Protein AF-A0A2K3JY32-F1 (afdb_monomer_lite)

Organism: Trifolium pratense (NCBI:txid57577)

Radius of gyration: 16.9 Å; chains: 1; bounding box: 34×36×45 Å

Sequence (94 aa):
MDVLIKVNEILEFIMTMRKENLVGAQIWGLSGNQIWGLWGAPEEPVCVVGMNEPLNNLKIELIKDGVSVHVLTGFGGSGKSTLAKKLCWDSQIK

InterPro domains:
  IPR027417 P-loop containing nucleoside triphosphate hydrolase [G3DSA:3.40.50.300] (31-94)
  IPR027417 P-loop containing nucleoside triphosphate hydrolase [SSF52540] (38-92)

Structure (mmCIF, N/CA/C/O backbone):
data_AF-A0A2K3JY32-F1
#
_entry.id   AF-A0A2K3JY32-F1
#
loop_
_atom_site.group_PDB
_atom_site.id
_atom_site.type_symbol
_atom_site.label_atom_id
_atom_site.label_alt_id
_atom_site.label_comp_id
_atom_site.label_asym_id
_atom_site.label_entity_id
_atom_site.label_seq_id
_atom_site.pdbx_PDB_ins_code
_atom_site.Cartn_x
_atom_site.Cartn_y
_atom_site.Cartn_z
_atom_site.occupancy
_atom_site.B_iso_or_equiv
_atom_site.auth_seq_id
_atom_site.auth_comp_id
_atom_site.auth_asym_id
_atom_site.auth_atom_id
_atom_site.pdbx_PDB_model_num
ATOM 1 N N . MET A 1 1 ? -17.131 7.339 29.927 1.00 63.03 1 MET A N 1
ATOM 2 C CA . MET A 1 1 ? -17.880 7.683 28.698 1.00 63.03 1 MET A CA 1
ATOM 3 C C . MET A 1 1 ? -17.132 8.721 27.862 1.00 63.03 1 MET A C 1
ATOM 5 O O . MET A 1 1 ? -17.142 8.607 26.648 1.00 63.03 1 MET A O 1
ATOM 9 N N . ASP A 1 2 ? -16.394 9.641 28.485 1.00 78.69 2 ASP A N 1
ATOM 10 C CA . ASP A 1 2 ? -15.689 10.759 27.824 1.00 78.69 2 ASP A CA 1
ATOM 11 C C . ASP A 1 2 ? -14.660 10.370 26.754 1.00 78.69 2 ASP A C 1
ATOM 13 O O . ASP A 1 2 ? -14.517 11.064 25.752 1.00 78.69 2 ASP A O 1
ATOM 17 N N . VAL A 1 3 ? -13.949 9.250 26.929 1.00 85.19 3 VAL A N 1
ATOM 18 C CA . VAL A 1 3 ? -12.986 8.764 25.922 1.00 85.19 3 VAL A CA 1
ATOM 19 C C . VAL A 1 3 ? -13.703 8.328 24.648 1.00 85.19 3 VAL A C 1
ATOM 21 O O . VAL A 1 3 ? -13.256 8.652 23.555 1.00 85.19 3 VAL A O 1
ATOM 24 N N . LEU A 1 4 ? -14.832 7.631 24.786 1.00 77.56 4 LEU A N 1
ATOM 25 C CA . LEU A 1 4 ? -15.611 7.163 23.643 1.00 77.56 4 LEU A CA 1
ATOM 26 C C . LEU A 1 4 ? -16.215 8.344 22.878 1.00 77.56 4 LEU A C 1
ATOM 28 O O . LEU A 1 4 ? -16.180 8.351 21.656 1.00 77.56 4 LEU A O 1
ATOM 32 N N . ILE A 1 5 ? -16.690 9.359 23.603 1.00 86.06 5 ILE A N 1
ATOM 33 C CA . ILE A 1 5 ? -17.212 10.600 23.020 1.00 86.06 5 ILE A CA 1
ATOM 34 C C . ILE A 1 5 ? -16.113 11.307 22.220 1.00 86.06 5 ILE A C 1
ATOM 36 O O . ILE A 1 5 ? -16.315 11.591 21.045 1.00 86.06 5 ILE A O 1
ATOM 40 N N . LYS A 1 6 ? -14.915 11.470 22.795 1.00 86.75 6 LYS A N 1
ATOM 41 C CA . LYS A 1 6 ? -13.768 12.071 22.093 1.00 86.75 6 LYS A CA 1
ATOM 42 C C . LYS A 1 6 ? -13.328 11.276 20.865 1.00 86.75 6 LYS A C 1
ATOM 44 O O . LYS A 1 6 ? -13.010 11.864 19.839 1.00 86.75 6 LYS A O 1
ATOM 49 N N . VAL A 1 7 ? -13.299 9.945 20.949 1.00 85.81 7 VAL A N 1
ATOM 50 C CA . VAL A 1 7 ? -12.968 9.086 19.799 1.00 85.81 7 VAL A CA 1
ATOM 51 C C . VAL A 1 7 ? -14.006 9.251 18.688 1.00 85.81 7 VAL A C 1
ATOM 53 O O . VAL A 1 7 ? -13.636 9.316 17.519 1.00 85.81 7 VAL A O 1
ATOM 56 N N . ASN A 1 8 ? -15.284 9.380 19.044 1.00 83.50 8 ASN A N 1
ATOM 57 C CA . ASN A 1 8 ? -16.356 9.577 18.075 1.00 83.50 8 ASN A CA 1
ATOM 58 C C . ASN A 1 8 ? -16.310 10.977 17.440 1.00 83.50 8 ASN A C 1
ATOM 60 O O . ASN A 1 8 ? -16.482 11.102 16.235 1.00 83.50 8 ASN A O 1
ATOM 64 N N . GLU A 1 9 ? -15.992 12.017 18.213 1.00 86.88 9 GLU A N 1
ATOM 65 C CA . GLU A 1 9 ? -15.759 13.375 17.698 1.00 86.88 9 GLU A CA 1
ATOM 66 C C . GLU A 1 9 ? -14.587 13.418 16.706 1.00 86.88 9 GLU A C 1
ATOM 68 O O . GLU A 1 9 ? -14.685 14.036 15.645 1.00 86.88 9 GLU A O 1
ATOM 73 N N . ILE A 1 10 ? -13.490 12.713 17.013 1.00 82.44 10 ILE A N 1
ATOM 74 C CA . ILE A 1 10 ? -12.338 12.580 16.110 1.00 82.44 10 ILE A CA 1
ATOM 75 C C . ILE A 1 10 ? -12.743 11.858 14.818 1.00 82.44 10 ILE A C 1
ATOM 77 O O . ILE A 1 10 ? -12.337 12.270 13.730 1.00 82.44 10 ILE A O 1
ATOM 81 N N . LEU A 1 11 ? -13.550 10.800 14.920 1.00 73.56 11 LEU A N 1
ATOM 82 C CA . LEU A 1 11 ? -14.027 10.042 13.765 1.00 73.56 11 LEU A CA 1
ATOM 83 C C . LEU A 1 11 ? -14.892 10.911 12.836 1.00 73.56 11 LEU A C 1
ATOM 85 O O . LEU A 1 11 ? -14.653 10.942 11.629 1.00 73.56 11 LEU A O 1
ATOM 89 N N . GLU A 1 12 ? -15.848 11.652 13.395 1.00 79.88 12 GLU A N 1
ATOM 90 C CA . GLU A 1 12 ? -16.730 12.560 12.646 1.00 79.88 12 GLU A CA 1
ATOM 91 C C . GLU A 1 12 ? -15.945 13.681 11.950 1.00 79.88 12 GLU A C 1
ATOM 93 O O . GLU A 1 12 ? -16.188 14.006 10.780 1.00 79.88 12 GLU A O 1
ATOM 98 N N . PHE A 1 13 ? -14.935 14.230 12.630 1.00 79.00 13 PHE A N 1
ATOM 99 C CA . PHE A 1 13 ? -14.033 15.221 12.049 1.00 79.00 13 PHE A CA 1
ATOM 100 C C . PHE A 1 13 ? -13.281 14.656 10.833 1.00 79.00 13 PHE A C 1
ATOM 102 O O . PHE A 1 13 ? -13.253 15.273 9.767 1.00 79.00 13 PHE A O 1
ATOM 109 N N . ILE A 1 14 ? -12.737 13.441 10.953 1.00 65.56 14 ILE A N 1
ATOM 110 C CA . ILE A 1 14 ? -12.040 12.748 9.861 1.00 65.56 14 ILE A CA 1
ATOM 111 C C . ILE A 1 14 ? -12.971 12.507 8.662 1.00 65.56 14 ILE A C 1
ATOM 113 O O . ILE A 1 14 ? -12.573 12.722 7.513 1.00 65.56 14 ILE A O 1
ATOM 117 N N . MET A 1 15 ? -14.213 12.083 8.906 1.00 66.50 15 MET A N 1
ATOM 118 C CA . MET A 1 15 ? -15.180 11.814 7.839 1.00 66.50 15 MET A CA 1
ATOM 119 C C . MET A 1 15 ? -15.604 13.084 7.094 1.00 66.50 15 MET A C 1
ATOM 121 O O . MET A 1 15 ? -15.712 13.067 5.865 1.00 66.50 15 MET A O 1
ATOM 125 N N . THR A 1 16 ? -15.776 14.193 7.812 1.00 67.31 16 THR A N 1
ATOM 126 C CA . THR A 1 16 ? -16.128 15.497 7.228 1.00 67.31 16 THR A CA 1
ATOM 127 C C . THR A 1 16 ? -15.016 16.002 6.305 1.00 67.31 16 THR A C 1
ATOM 129 O O . THR A 1 16 ? -15.262 16.328 5.143 1.00 67.31 16 THR A O 1
ATOM 132 N N . MET A 1 17 ? -13.765 15.936 6.767 1.00 54.59 17 MET A N 1
ATOM 133 C CA . MET A 1 17 ? -12.588 16.370 6.005 1.00 54.59 17 MET A CA 1
ATOM 134 C C . MET A 1 17 ? -12.338 15.543 4.730 1.00 54.59 17 MET A C 1
ATOM 136 O O . MET A 1 17 ? -11.781 16.052 3.753 1.00 54.59 17 MET A O 1
ATOM 140 N N . ARG A 1 18 ? -12.767 14.271 4.701 1.00 58.78 18 ARG A N 1
ATOM 141 C CA . ARG A 1 18 ? -12.685 13.403 3.511 1.00 58.78 18 ARG A CA 1
ATOM 142 C C . ARG A 1 18 ? -13.634 13.845 2.391 1.00 58.78 18 ARG A C 1
ATOM 144 O O . ARG A 1 18 ? -13.310 13.660 1.221 1.00 58.78 18 ARG A O 1
ATOM 151 N N . LYS A 1 19 ? -14.798 14.412 2.729 1.00 54.16 19 LYS A N 1
ATOM 152 C CA . LYS A 1 19 ? -15.845 14.794 1.764 1.00 54.16 19 LYS A CA 1
ATOM 153 C C . LYS A 1 19 ? -15.500 16.069 0.986 1.00 54.16 19 LYS A C 1
ATOM 155 O O . LYS A 1 19 ? -15.852 16.177 -0.184 1.00 54.16 19 LYS A O 1
ATOM 160 N N . GLU A 1 20 ? -14.794 17.006 1.615 1.00 52.66 20 GLU A N 1
ATOM 161 C CA . GLU A 1 20 ? -14.483 18.326 1.042 1.00 52.66 20 GLU A CA 1
ATOM 162 C C . GLU A 1 20 ? -13.232 18.330 0.137 1.00 52.66 20 GLU A C 1
ATOM 164 O O . GLU A 1 20 ? -13.108 19.176 -0.745 1.00 52.66 20 GLU A O 1
ATOM 169 N N . ASN A 1 21 ? -12.334 17.346 0.277 1.00 50.25 21 ASN A N 1
ATOM 170 C CA . ASN A 1 21 ? -11.054 17.281 -0.450 1.00 50.25 21 ASN A CA 1
ATOM 171 C C . ASN A 1 21 ? -11.096 16.583 -1.829 1.00 50.25 21 ASN A C 1
ATOM 173 O O . ASN A 1 21 ? -10.056 16.413 -2.459 1.00 50.25 21 ASN A O 1
ATOM 177 N N . LEU A 1 22 ? -12.270 16.203 -2.348 1.00 48.03 22 LEU A N 1
ATOM 178 C CA . LEU A 1 22 ? -12.395 15.606 -3.693 1.00 48.03 22 LEU A CA 1
ATOM 179 C C . LEU A 1 22 ? -12.302 16.631 -4.848 1.00 48.03 22 LEU A C 1
ATOM 181 O O . LEU A 1 22 ? -12.386 16.240 -6.009 1.00 48.03 22 LEU A O 1
ATOM 185 N N . VAL A 1 23 ? -12.136 17.930 -4.558 1.00 44.12 23 VAL A N 1
ATOM 186 C CA . VAL A 1 23 ? -12.261 19.017 -5.556 1.00 44.12 23 VAL A CA 1
ATOM 187 C C . VAL A 1 23 ? -10.919 19.568 -6.071 1.00 44.12 23 VAL A C 1
ATOM 189 O O . VAL A 1 23 ? -10.908 20.328 -7.034 1.00 44.12 23 VAL A O 1
ATOM 192 N N . GLY A 1 24 ? -9.763 19.178 -5.526 1.00 42.28 24 GLY A N 1
ATOM 193 C CA . GLY A 1 24 ? -8.497 19.811 -5.921 1.00 42.28 24 GLY A CA 1
ATOM 194 C C . GLY A 1 24 ? -7.296 18.882 -5.919 1.00 42.28 24 GLY A C 1
ATOM 195 O O . GLY A 1 24 ? -6.598 18.789 -4.918 1.00 42.28 24 GLY A O 1
ATOM 196 N N . ALA A 1 25 ? -7.001 18.254 -7.056 1.00 46.38 25 ALA A N 1
ATOM 197 C CA . ALA A 1 25 ? -5.719 17.590 -7.268 1.00 46.38 25 ALA A CA 1
ATOM 198 C C . ALA A 1 25 ? -5.152 17.986 -8.635 1.00 46.38 25 ALA A C 1
ATOM 200 O O . ALA A 1 25 ? -5.388 17.330 -9.647 1.00 46.38 25 ALA A O 1
ATOM 201 N N . GLN A 1 26 ? -4.405 19.090 -8.656 1.00 39.91 26 GLN A N 1
ATOM 202 C CA . GLN A 1 26 ? -3.536 19.438 -9.770 1.00 39.91 26 GLN A CA 1
ATOM 203 C C . GLN A 1 26 ? -2.088 19.601 -9.287 1.00 39.91 26 GLN A C 1
ATOM 205 O O . GLN A 1 26 ? -1.761 20.527 -8.555 1.00 39.91 26 GLN A O 1
ATOM 210 N N . ILE A 1 27 ? -1.257 18.707 -9.835 1.00 37.16 27 ILE A N 1
ATOM 211 C CA . ILE A 1 27 ? 0.106 18.926 -10.343 1.00 37.16 27 ILE A CA 1
ATOM 212 C C . ILE A 1 27 ? 1.311 18.613 -9.429 1.00 37.16 27 ILE A C 1
ATOM 214 O O . ILE A 1 27 ? 1.574 19.241 -8.412 1.00 37.16 27 ILE A O 1
ATOM 218 N N . TRP A 1 28 ? 2.066 17.622 -9.927 1.00 37.00 28 TRP A N 1
ATOM 219 C CA . TRP A 1 28 ? 3.519 17.418 -9.968 1.00 37.00 28 TRP A CA 1
ATOM 220 C C . TRP A 1 28 ? 4.381 18.111 -8.912 1.00 37.00 28 TRP A C 1
ATOM 222 O O . TRP A 1 28 ? 4.798 19.253 -9.065 1.00 37.00 28 TRP A O 1
ATOM 232 N N . GLY A 1 29 ? 4.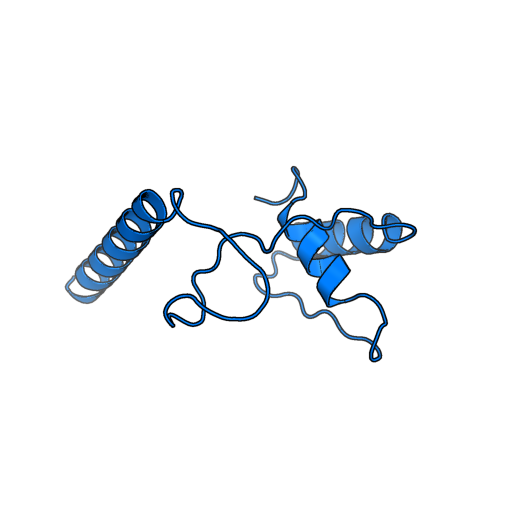788 17.304 -7.929 1.00 44.25 29 GLY A N 1
ATOM 233 C CA . GLY A 1 29 ? 5.929 17.590 -7.069 1.00 44.25 29 GLY A CA 1
ATOM 234 C C . GLY A 1 29 ? 5.601 18.551 -5.933 1.00 44.25 29 GLY A C 1
ATOM 235 O O . GLY A 1 29 ? 5.891 19.732 -6.021 1.00 44.25 29 GLY A O 1
ATOM 236 N N . LEU A 1 30 ? 5.099 17.996 -4.826 1.00 49.03 30 LEU A N 1
ATOM 237 C CA . LEU A 1 30 ? 5.107 18.617 -3.494 1.00 49.03 30 LEU A CA 1
ATOM 238 C C . LEU A 1 30 ? 4.362 19.965 -3.371 1.00 49.03 30 LEU A C 1
ATOM 240 O O . LEU A 1 30 ? 4.982 21.021 -3.389 1.00 49.03 30 LEU A O 1
ATOM 244 N N . SER A 1 31 ? 3.057 19.933 -3.084 1.00 46.09 31 SER A N 1
ATOM 245 C CA . SER A 1 31 ? 2.380 20.986 -2.303 1.00 46.09 31 SER A CA 1
ATOM 246 C C . SER A 1 31 ? 0.960 20.549 -1.926 1.00 46.09 31 SER A C 1
ATOM 248 O O . SER A 1 31 ? 0.163 20.237 -2.805 1.00 46.09 31 SER A O 1
ATOM 250 N N . GLY A 1 32 ? 0.641 20.519 -0.625 1.00 35.00 32 GLY A N 1
ATOM 251 C CA . GLY A 1 32 ? -0.714 20.242 -0.130 1.00 35.00 32 GLY A CA 1
ATOM 252 C C . GLY A 1 32 ? -0.759 19.786 1.332 1.00 35.00 32 GLY A C 1
ATOM 253 O O . GLY A 1 32 ? -0.786 18.594 1.605 1.00 35.00 32 GLY A O 1
ATOM 254 N N . ASN A 1 33 ? -0.716 20.765 2.241 1.00 42.97 33 ASN A N 1
ATOM 255 C CA . ASN A 1 33 ? -1.099 20.783 3.661 1.00 42.97 33 ASN A CA 1
ATOM 256 C C . ASN A 1 33 ? -1.001 19.486 4.487 1.00 42.97 33 ASN A C 1
ATOM 258 O O . ASN A 1 33 ? -1.795 18.553 4.409 1.00 42.97 33 ASN A O 1
ATOM 262 N N . GLN A 1 34 ? -0.005 19.530 5.365 1.00 42.62 34 GLN A N 1
ATOM 263 C CA . GLN A 1 34 ? 0.505 18.483 6.228 1.00 42.62 34 GLN A CA 1
ATOM 264 C C . GLN A 1 34 ? -0.523 18.047 7.284 1.00 42.62 34 GLN A C 1
ATOM 266 O O . GLN A 1 34 ? -0.624 18.639 8.354 1.00 42.62 34 GLN A O 1
ATOM 271 N N . ILE A 1 35 ? -1.216 16.943 7.013 1.00 42.09 35 ILE A N 1
ATOM 272 C CA . ILE A 1 35 ? -1.536 15.940 8.032 1.00 42.09 35 ILE A CA 1
ATOM 273 C C . ILE A 1 35 ? -0.965 14.624 7.508 1.00 42.09 35 ILE A C 1
ATOM 275 O O . ILE A 1 35 ? -1.497 14.007 6.584 1.00 42.09 35 ILE A O 1
ATOM 279 N N . TRP A 1 36 ? 0.186 14.240 8.055 1.00 38.69 36 TRP A N 1
ATOM 280 C CA . TRP A 1 36 ? 0.928 13.036 7.689 1.00 38.69 36 TRP A CA 1
ATOM 281 C C . TRP A 1 36 ? 0.115 11.794 8.081 1.00 38.69 36 TRP A C 1
ATOM 283 O O . TRP A 1 36 ? 0.222 11.316 9.205 1.00 38.69 36 TRP A O 1
ATOM 293 N N . GLY A 1 37 ? -0.725 11.281 7.177 1.00 42.81 37 GLY A N 1
ATOM 294 C CA . GLY A 1 37 ? -1.396 9.990 7.383 1.00 42.81 37 GLY A CA 1
ATOM 295 C C . GLY A 1 37 ? -2.831 9.844 6.879 1.00 42.81 37 GLY A C 1
ATOM 296 O O . GLY A 1 37 ? -3.350 8.737 6.947 1.00 42.81 37 GLY A O 1
ATOM 297 N N . LEU A 1 38 ? -3.475 10.895 6.358 1.00 45.19 38 LEU A N 1
ATOM 298 C CA . LEU A 1 38 ? -4.840 10.805 5.802 1.00 45.19 38 LEU A CA 1
ATOM 299 C C . LEU A 1 38 ? -4.878 10.981 4.276 1.00 45.19 38 LEU A C 1
ATOM 301 O O . LEU A 1 38 ? -5.759 11.637 3.724 1.00 45.19 38 LEU A O 1
ATOM 305 N N . TRP A 1 39 ? -3.911 10.400 3.568 1.00 53.75 39 TRP A N 1
ATOM 306 C CA . TRP A 1 39 ? -4.019 10.291 2.115 1.00 53.75 39 TRP A CA 1
ATOM 307 C C . TRP A 1 39 ? -4.980 9.158 1.754 1.00 53.75 39 TRP A C 1
ATOM 309 O O . TRP A 1 39 ? -4.945 8.084 2.355 1.00 53.75 39 TRP A O 1
ATOM 319 N N . GLY A 1 40 ? -5.841 9.404 0.764 1.00 55.91 40 GLY A N 1
ATOM 320 C CA . GLY A 1 40 ? -6.522 8.326 0.050 1.00 55.91 40 GLY A CA 1
ATOM 321 C C . GLY A 1 40 ? -5.510 7.402 -0.634 1.00 55.91 40 GLY A C 1
ATOM 322 O O . GLY A 1 40 ? -4.297 7.614 -0.540 1.00 55.91 40 GLY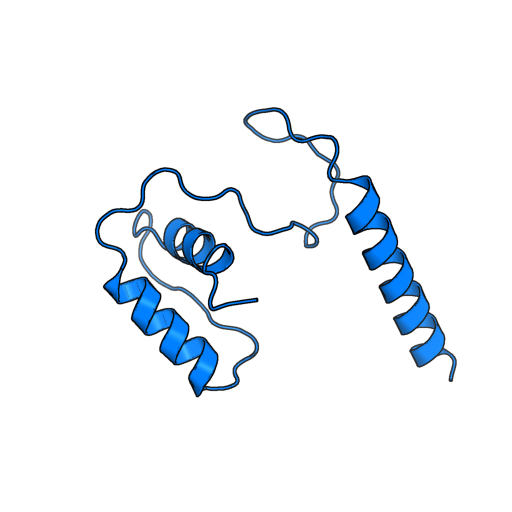 A O 1
ATOM 323 N N . ALA A 1 41 ? -6.001 6.377 -1.335 1.00 64.56 41 ALA A N 1
ATOM 324 C CA . ALA A 1 41 ? -5.128 5.524 -2.133 1.00 64.56 41 ALA A CA 1
ATOM 325 C C . ALA A 1 41 ? -4.195 6.403 -3.001 1.00 64.56 41 ALA A C 1
ATOM 327 O O . ALA A 1 41 ? -4.668 7.353 -3.632 1.00 64.56 41 ALA A O 1
ATOM 328 N N . PRO A 1 42 ? -2.874 6.148 -2.994 1.00 73.94 42 PRO A N 1
ATOM 329 C CA . PRO A 1 42 ? -1.932 6.874 -3.848 1.00 73.94 42 PRO A CA 1
ATOM 330 C C . PRO A 1 42 ? -2.349 6.733 -5.314 1.00 73.94 42 PRO A C 1
ATOM 332 O O . PRO A 1 42 ? -2.957 5.731 -5.640 1.00 73.94 42 PRO A O 1
ATOM 335 N N . GLU A 1 43 ? -2.000 7.665 -6.204 1.00 78.25 43 GLU A N 1
ATOM 336 C CA . GLU A 1 43 ? -2.413 7.609 -7.622 1.00 78.25 43 GLU A CA 1
ATOM 337 C C . GLU A 1 43 ? -2.185 6.232 -8.278 1.00 78.25 43 GLU A C 1
ATOM 339 O O . GLU A 1 43 ? -1.146 5.590 -8.052 1.00 78.25 43 GLU A O 1
ATOM 344 N N . GLU A 1 44 ? -3.167 5.783 -9.072 1.00 79.44 44 GLU A N 1
ATOM 345 C CA . GLU A 1 44 ? -3.115 4.489 -9.750 1.00 79.44 44 GLU A CA 1
ATOM 346 C C . GLU A 1 44 ? -1.924 4.447 -10.719 1.00 79.44 44 GLU A C 1
ATOM 348 O O . GLU A 1 44 ? -1.747 5.344 -11.548 1.00 79.44 44 GLU A O 1
ATOM 353 N N . PRO A 1 45 ? -1.063 3.422 -10.633 1.00 79.75 45 PRO A N 1
ATOM 354 C CA . PRO A 1 45 ? 0.081 3.334 -11.520 1.00 79.75 45 PRO A CA 1
ATOM 355 C C . PRO A 1 45 ? -0.359 3.026 -12.962 1.00 79.75 45 PRO A C 1
ATOM 357 O O . PRO A 1 45 ? -0.873 1.94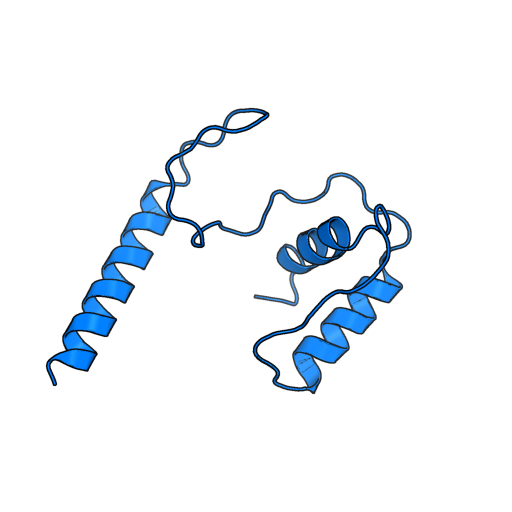9 -13.245 1.00 79.75 45 PRO A O 1
ATOM 360 N N . VAL A 1 46 ? -0.064 3.952 -13.885 1.00 76.62 46 VAL A N 1
ATOM 361 C CA . VAL A 1 46 ? -0.442 3.908 -15.318 1.00 76.62 46 VAL A CA 1
ATOM 362 C C . VAL A 1 46 ? 0.009 2.630 -16.030 1.00 76.62 46 VAL A C 1
ATOM 364 O O . VAL A 1 46 ? -0.655 2.139 -16.940 1.00 76.62 46 VAL A O 1
ATOM 367 N N . CYS A 1 47 ? 1.160 2.085 -15.641 1.00 70.88 47 CYS A N 1
ATOM 368 C CA . CYS A 1 47 ? 1.697 0.869 -16.228 1.00 70.88 47 CYS A CA 1
ATOM 369 C C . CYS A 1 47 ? 2.415 0.048 -15.164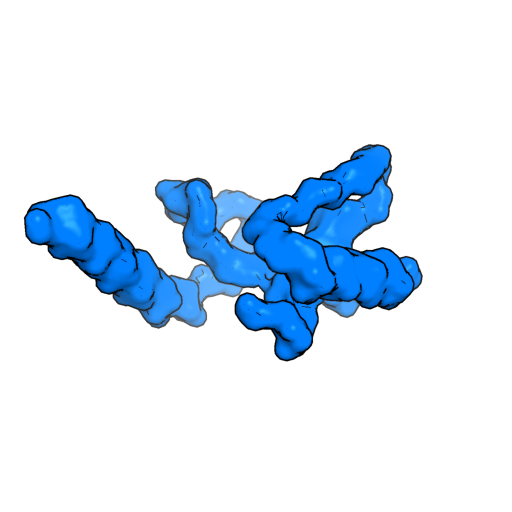 1.00 70.88 47 CYS A C 1
ATOM 371 O O . CYS A 1 47 ? 3.353 0.519 -14.518 1.00 70.88 47 CYS A O 1
ATOM 373 N N . VAL A 1 48 ? 1.980 -1.199 -14.998 1.00 75.31 48 VAL A N 1
ATOM 374 C CA . VAL A 1 48 ? 2.618 -2.160 -14.102 1.00 75.31 48 VAL A CA 1
ATOM 375 C C . VAL A 1 48 ? 2.692 -3.509 -14.799 1.00 75.31 48 VAL A C 1
ATOM 377 O O . VAL A 1 48 ? 1.709 -4.251 -14.841 1.00 75.31 48 VAL A O 1
ATOM 380 N N . VAL A 1 49 ? 3.871 -3.835 -15.322 1.00 77.25 49 VAL A N 1
ATOM 381 C CA . VAL A 1 49 ? 4.144 -5.101 -16.013 1.00 77.25 49 VAL A CA 1
ATOM 382 C C . VAL A 1 49 ? 4.870 -6.055 -15.064 1.00 77.25 49 VAL A C 1
ATOM 384 O O . VAL A 1 49 ? 5.709 -5.632 -14.276 1.00 77.25 49 VAL A O 1
ATOM 387 N N . GLY A 1 50 ? 4.539 -7.348 -15.115 1.00 82.38 50 GLY A N 1
ATOM 388 C CA . GLY A 1 50 ? 5.284 -8.394 -14.399 1.00 82.38 50 GLY A CA 1
ATOM 389 C C . GLY A 1 50 ? 5.037 -8.495 -12.887 1.00 82.38 50 GLY A C 1
ATOM 390 O O 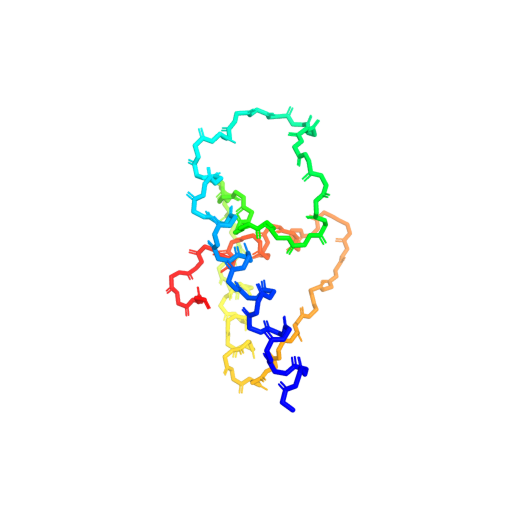. GLY A 1 50 ? 5.712 -9.267 -12.221 1.00 82.38 50 GLY A O 1
ATOM 391 N N . MET A 1 51 ? 4.067 -7.762 -12.327 1.00 84.94 51 MET A N 1
ATOM 392 C CA . MET A 1 51 ? 3.779 -7.768 -10.878 1.00 84.94 51 MET A CA 1
ATOM 393 C C . MET A 1 51 ? 2.481 -8.494 -10.497 1.00 84.94 51 MET A C 1
ATOM 395 O O . MET A 1 51 ? 2.018 -8.364 -9.368 1.00 84.94 51 MET A O 1
ATOM 399 N N . ASN A 1 52 ? 1.879 -9.257 -11.412 1.00 87.62 52 ASN A N 1
ATOM 400 C CA . ASN A 1 52 ? 0.608 -9.944 -11.148 1.00 87.62 52 ASN A CA 1
ATOM 401 C C . ASN A 1 52 ? 0.754 -11.051 -10.095 1.00 87.62 52 ASN A C 1
ATOM 403 O O . ASN A 1 52 ? -0.065 -11.139 -9.186 1.00 87.62 52 ASN A O 1
ATOM 407 N N . GLU A 1 53 ? 1.810 -11.858 -10.193 1.00 90.50 53 GLU A N 1
ATOM 408 C CA . GLU A 1 53 ? 2.101 -12.914 -9.219 1.00 90.50 53 GLU A CA 1
ATOM 409 C C . GLU A 1 53 ? 2.453 -12.340 -7.830 1.00 90.50 53 GLU A C 1
ATOM 411 O O . GLU A 1 53 ? 1.780 -12.712 -6.867 1.00 90.50 53 GLU A O 1
ATOM 416 N N . PRO A 1 54 ? 3.376 -11.358 -7.698 1.00 89.12 54 PRO A N 1
ATOM 417 C CA . PRO A 1 54 ? 3.613 -10.672 -6.426 1.00 89.12 54 PRO A CA 1
ATOM 418 C C . PRO A 1 54 ? 2.353 -10.061 -5.803 1.00 89.12 54 PRO A C 1
ATOM 420 O O . PRO A 1 54 ? 2.161 -10.143 -4.593 1.00 89.12 54 PRO A O 1
ATOM 423 N N . LEU A 1 55 ? 1.478 -9.467 -6.622 1.00 89.94 55 LEU A N 1
ATOM 424 C CA . LEU A 1 55 ? 0.229 -8.872 -6.151 1.00 89.94 55 LEU A CA 1
ATOM 425 C C . LEU A 1 55 ? -0.734 -9.938 -5.620 1.00 89.94 55 LEU A C 1
ATOM 427 O O . LEU A 1 55 ? -1.332 -9.748 -4.567 1.00 89.94 55 LEU A O 1
ATOM 431 N N . ASN A 1 56 ? -0.873 -11.061 -6.326 1.00 89.50 56 ASN A N 1
ATOM 432 C CA . ASN A 1 56 ? -1.754 -12.144 -5.902 1.00 89.50 56 ASN A CA 1
ATOM 433 C C . ASN A 1 56 ? -1.281 -12.786 -4.590 1.00 89.50 56 ASN A C 1
ATOM 435 O O . ASN A 1 56 ? -2.092 -13.022 -3.698 1.00 89.50 56 ASN A O 1
ATOM 439 N N . ASN A 1 57 ? 0.027 -13.003 -4.442 1.00 89.88 57 ASN A N 1
ATOM 440 C CA . ASN A 1 57 ? 0.599 -13.542 -3.208 1.00 89.88 57 ASN A CA 1
ATOM 441 C C . ASN A 1 57 ? 0.347 -12.601 -2.025 1.00 89.88 57 ASN A C 1
ATOM 443 O O . ASN A 1 57 ? -0.127 -13.044 -0.982 1.00 89.88 57 ASN A O 1
ATOM 447 N N . LEU A 1 58 ? 0.557 -11.297 -2.228 1.00 89.31 58 LEU A N 1
ATOM 448 C CA . LEU A 1 58 ? 0.320 -10.284 -1.204 1.00 89.31 58 LEU A CA 1
ATOM 449 C C . LEU A 1 58 ? -1.153 -10.216 -0.766 1.00 89.31 58 LEU A C 1
ATOM 451 O O . LEU A 1 58 ? -1.439 -10.081 0.419 1.00 89.31 58 LEU A O 1
ATOM 455 N N . LYS A 1 59 ? -2.107 -10.348 -1.697 1.00 87.12 59 LYS A N 1
ATOM 456 C CA . LYS A 1 59 ? -3.537 -10.432 -1.346 1.00 87.12 59 LYS A CA 1
ATOM 457 C C . LYS A 1 59 ? -3.847 -11.651 -0.493 1.00 87.12 59 LYS A C 1
ATOM 459 O O . LYS A 1 59 ? -4.594 -11.548 0.474 1.00 87.12 59 LYS A O 1
ATOM 464 N N . ILE A 1 60 ? -3.315 -12.808 -0.886 1.00 87.50 60 ILE A N 1
ATOM 465 C CA . ILE A 1 60 ? -3.535 -14.063 -0.171 1.00 87.50 60 ILE A CA 1
ATOM 466 C C . ILE A 1 60 ? -3.033 -13.927 1.266 1.00 87.50 60 ILE A C 1
ATOM 468 O O . ILE A 1 60 ? -3.750 -14.314 2.180 1.00 87.50 60 ILE A O 1
ATOM 472 N N . GLU A 1 61 ? -1.851 -13.347 1.456 1.00 85.50 61 GLU A N 1
ATOM 473 C CA . GLU A 1 61 ? -1.251 -13.118 2.771 1.00 85.50 61 GLU A CA 1
ATOM 474 C C . GLU A 1 61 ? -2.088 -12.152 3.626 1.00 85.50 61 GLU A C 1
ATOM 476 O O . GLU A 1 61 ? -2.453 -12.473 4.755 1.00 85.50 61 GLU A O 1
ATOM 481 N N . LEU A 1 62 ? -2.513 -11.020 3.055 1.00 83.31 62 LEU A N 1
ATOM 482 C CA . LEU A 1 62 ? -3.361 -10.044 3.751 1.00 83.31 62 LEU A CA 1
ATOM 483 C C . LEU A 1 62 ? -4.725 -10.610 4.168 1.00 83.31 62 LEU A C 1
ATOM 485 O O . LEU A 1 62 ? -5.213 -10.301 5.252 1.00 83.31 62 LEU A O 1
ATOM 489 N N . ILE A 1 63 ? -5.351 -11.424 3.314 1.00 81.12 63 ILE A N 1
ATOM 490 C CA . ILE A 1 63 ? -6.687 -11.976 3.576 1.00 81.12 63 ILE A CA 1
ATOM 491 C C . ILE A 1 63 ? -6.617 -13.168 4.537 1.00 81.12 63 ILE A C 1
ATOM 493 O O . ILE A 1 63 ? -7.496 -13.316 5.385 1.00 81.12 63 ILE A O 1
ATOM 497 N N . LYS A 1 64 ? -5.612 -14.042 4.401 1.00 80.25 64 LYS A N 1
ATOM 498 C CA . LYS A 1 64 ? -5.531 -15.279 5.191 1.00 80.25 64 LYS A CA 1
ATOM 499 C C . LYS A 1 64 ? -5.092 -15.041 6.622 1.00 80.25 64 LYS A C 1
ATOM 501 O O . LYS A 1 64 ? -5.645 -15.668 7.522 1.00 80.25 64 LYS A O 1
ATOM 506 N N . ASP A 1 65 ? -4.124 -14.159 6.832 1.00 68.06 65 ASP A N 1
ATOM 507 C CA . ASP A 1 65 ? -3.418 -14.134 8.110 1.00 68.06 65 ASP A CA 1
ATOM 508 C C . ASP A 1 65 ? -4.085 -13.201 9.137 1.00 68.06 65 ASP A C 1
ATOM 510 O O . ASP A 1 65 ? -3.646 -13.117 10.283 1.00 68.06 65 ASP A O 1
ATOM 514 N N . GLY A 1 66 ? -5.170 -12.506 8.757 1.00 69.25 66 GLY A N 1
ATOM 515 C CA . GLY A 1 66 ? -5.910 -11.591 9.638 1.00 69.25 66 GLY A CA 1
ATOM 516 C C . GLY A 1 66 ? -5.044 -10.456 10.197 1.00 69.25 66 GLY A C 1
ATOM 517 O O . GLY A 1 66 ? -5.374 -9.861 11.224 1.00 69.25 66 GLY A O 1
ATOM 518 N N . VAL A 1 67 ? -3.907 -10.188 9.554 1.00 71.44 67 VAL A N 1
ATOM 519 C CA . VAL A 1 67 ? -2.894 -9.255 10.036 1.00 71.44 67 VAL A CA 1
ATOM 520 C C . VAL A 1 67 ? -3.296 -7.842 9.640 1.00 71.44 67 VAL A C 1
ATOM 522 O O . VAL A 1 67 ? -3.607 -7.566 8.485 1.00 71.44 67 VAL A O 1
ATOM 525 N N . 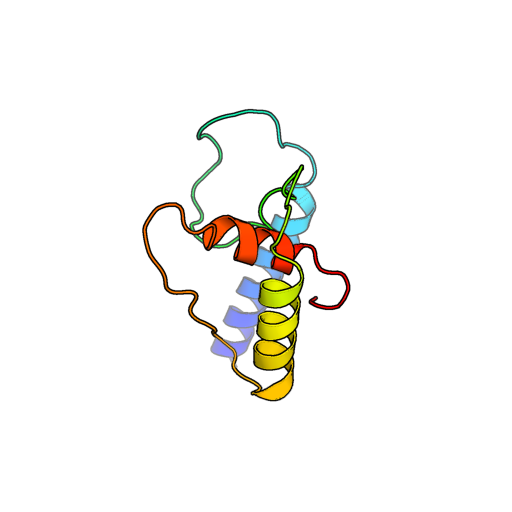SER A 1 68 ? -3.259 -6.920 10.600 1.00 71.44 68 SER A N 1
ATOM 526 C CA . SER A 1 68 ? -3.582 -5.508 10.368 1.00 71.44 68 SER A CA 1
ATOM 527 C C . SER A 1 68 ? -2.466 -4.733 9.658 1.00 71.44 68 SER A C 1
ATOM 529 O O . SER A 1 68 ? -2.719 -3.670 9.097 1.00 71.44 68 SER A O 1
ATOM 531 N N . VAL A 1 69 ? -1.230 -5.243 9.688 1.00 81.12 69 VAL A N 1
ATOM 532 C CA . VAL A 1 69 ? -0.037 -4.588 9.137 1.00 81.12 69 VAL A CA 1
ATOM 533 C C . VAL A 1 69 ? 0.844 -5.598 8.407 1.00 81.12 69 VAL A C 1
ATOM 535 O O . VAL A 1 69 ? 1.321 -6.557 9.005 1.00 81.12 69 VAL A O 1
ATOM 538 N N . HIS A 1 70 ? 1.134 -5.335 7.133 1.00 83.75 70 HIS A N 1
ATOM 539 C CA . HIS A 1 70 ? 2.049 -6.142 6.330 1.00 83.75 70 HIS A CA 1
ATOM 540 C C . HIS A 1 70 ? 3.238 -5.300 5.834 1.00 83.75 70 HIS A C 1
ATOM 542 O O . HIS A 1 70 ? 3.066 -4.150 5.424 1.00 83.75 70 HIS A O 1
ATOM 548 N N . VAL A 1 71 ? 4.457 -5.854 5.885 1.00 87.38 71 VAL A N 1
ATOM 549 C CA . VAL A 1 71 ? 5.706 -5.118 5.612 1.00 87.38 71 VAL A CA 1
ATOM 550 C C . VAL A 1 71 ? 6.350 -5.598 4.312 1.00 87.38 71 VAL A C 1
ATOM 552 O O . VAL A 1 71 ? 6.879 -6.701 4.236 1.00 87.38 71 VAL A O 1
ATOM 555 N N . LEU A 1 72 ? 6.392 -4.724 3.303 1.00 90.56 72 LEU A N 1
ATOM 556 C CA . LEU A 1 72 ? 7.065 -5.002 2.030 1.00 90.56 72 LEU A CA 1
ATOM 557 C C . LEU A 1 72 ? 8.561 -4.672 2.109 1.00 90.56 72 LEU A C 1
ATOM 559 O O . LEU A 1 72 ? 8.944 -3.510 2.264 1.00 90.56 72 LEU A O 1
ATOM 563 N N . THR A 1 73 ? 9.419 -5.677 1.930 1.00 90.94 73 THR A N 1
ATOM 564 C CA . THR A 1 73 ? 10.887 -5.539 1.967 1.00 90.94 73 THR A CA 1
ATOM 565 C C . THR A 1 73 ? 11.529 -5.831 0.603 1.00 90.94 73 THR A C 1
ATOM 567 O O . THR A 1 73 ? 10.891 -6.369 -0.299 1.00 90.94 73 THR A O 1
ATOM 570 N N . GLY A 1 74 ? 12.773 -5.378 0.388 1.00 91.38 74 GLY A N 1
ATOM 571 C CA . GLY A 1 74 ? 13.494 -5.545 -0.886 1.00 91.38 74 GLY A CA 1
ATOM 572 C C . GLY A 1 74 ? 14.430 -4.383 -1.239 1.00 91.38 74 GLY A C 1
ATOM 573 O O . GLY A 1 74 ? 14.345 -3.300 -0.655 1.00 91.38 74 GLY A O 1
ATOM 574 N N . PHE A 1 75 ? 15.300 -4.585 -2.230 1.00 93.62 75 PHE A N 1
ATOM 575 C CA . PHE A 1 75 ? 16.320 -3.616 -2.661 1.00 93.62 75 PHE A CA 1
ATOM 576 C C . PHE A 1 75 ? 15.752 -2.309 -3.241 1.00 93.62 75 PHE A C 1
ATOM 578 O O . PHE A 1 75 ? 14.581 -2.219 -3.622 1.00 93.62 75 PHE A O 1
ATOM 585 N N . GLY A 1 76 ? 16.583 -1.267 -3.317 1.00 92.88 76 GLY A N 1
ATOM 586 C CA . GLY A 1 76 ? 16.235 -0.030 -4.024 1.00 92.88 76 GLY A CA 1
ATOM 587 C C . GLY A 1 76 ? 15.831 -0.318 -5.475 1.00 92.88 76 GLY A C 1
ATOM 588 O O . GLY A 1 76 ? 16.449 -1.146 -6.133 1.00 92.88 76 GLY A O 1
ATOM 589 N N . GLY A 1 77 ? 14.758 0.313 -5.959 1.00 88.31 77 GLY A N 1
ATOM 590 C CA . GLY A 1 77 ? 14.268 0.110 -7.331 1.00 88.31 77 GLY A CA 1
ATOM 591 C C . GLY A 1 77 ? 13.487 -1.188 -7.588 1.00 88.31 77 GLY A C 1
ATOM 592 O O . GLY A 1 77 ? 12.963 -1.354 -8.680 1.00 88.31 77 GLY A O 1
ATOM 593 N N . SER A 1 78 ? 13.307 -2.073 -6.600 1.00 88.44 78 SER A N 1
ATOM 594 C CA . SER A 1 78 ? 12.608 -3.361 -6.787 1.00 88.44 78 SER A CA 1
ATOM 595 C C . SER A 1 78 ? 11.083 -3.269 -6.985 1.00 88.44 78 SER A C 1
ATOM 597 O O . SER A 1 78 ? 10.408 -4.291 -7.019 1.00 88.44 78 SER A O 1
ATOM 599 N N . GLY A 1 79 ? 10.509 -2.063 -7.037 1.00 88.31 79 GLY A N 1
ATOM 600 C CA . GLY A 1 79 ? 9.072 -1.875 -7.268 1.00 88.31 79 GLY A CA 1
ATOM 601 C C . GLY A 1 79 ? 8.157 -2.032 -6.044 1.00 88.31 79 GLY A C 1
ATOM 602 O O . GLY A 1 79 ? 6.945 -2.057 -6.220 1.00 88.31 79 GLY A O 1
ATOM 603 N N . LYS A 1 80 ? 8.679 -2.077 -4.805 1.00 93.38 80 LYS A N 1
ATOM 604 C CA . LYS A 1 80 ? 7.861 -2.197 -3.567 1.00 93.38 80 LYS A CA 1
ATOM 605 C C . LYS A 1 80 ? 6.748 -1.156 -3.473 1.00 93.38 80 LYS A C 1
ATOM 607 O O . LYS A 1 80 ? 5.589 -1.499 -3.271 1.00 93.38 80 LYS A O 1
ATOM 612 N N . SER A 1 81 ? 7.104 0.118 -3.646 1.00 88.25 81 SER A N 1
ATOM 613 C CA . SER A 1 81 ? 6.136 1.216 -3.600 1.00 88.25 81 SER A CA 1
ATOM 614 C C . SER A 1 81 ? 5.109 1.086 -4.723 1.00 88.25 81 SER A C 1
ATOM 616 O O . SER A 1 81 ? 3.936 1.343 -4.497 1.00 88.25 81 SER A O 1
ATOM 618 N N . THR A 1 82 ? 5.515 0.628 -5.910 1.00 90.00 82 THR A N 1
ATOM 619 C CA . THR A 1 82 ? 4.600 0.363 -7.029 1.00 90.00 82 THR A CA 1
ATOM 620 C C . THR A 1 82 ? 3.643 -0.791 -6.716 1.00 90.00 82 THR A C 1
ATOM 622 O O . THR A 1 82 ? 2.469 -0.713 -7.069 1.00 90.00 82 THR A O 1
ATOM 625 N N . LEU A 1 83 ? 4.110 -1.838 -6.025 1.00 90.06 83 LEU A N 1
ATOM 626 C CA . LEU A 1 83 ? 3.285 -2.984 -5.633 1.00 90.06 83 LEU A CA 1
ATOM 627 C C . LEU A 1 83 ? 2.226 -2.573 -4.611 1.00 90.06 83 LEU A C 1
ATOM 629 O O . LEU A 1 83 ? 1.051 -2.866 -4.807 1.00 90.06 83 LEU A O 1
ATOM 633 N N . ALA A 1 84 ? 2.638 -1.831 -3.578 1.00 89.00 84 ALA A N 1
ATOM 634 C CA . ALA A 1 84 ? 1.730 -1.265 -2.585 1.00 89.00 84 ALA A CA 1
ATOM 635 C C . ALA A 1 84 ? 0.677 -0.361 -3.238 1.00 89.00 84 ALA A C 1
ATOM 637 O O . ALA A 1 84 ? -0.508 -0.508 -2.966 1.00 89.00 84 ALA A O 1
ATOM 638 N N . LYS A 1 85 ? 1.097 0.523 -4.157 1.00 87.19 85 LYS A N 1
ATOM 639 C CA . LYS A 1 85 ? 0.175 1.381 -4.912 1.00 87.19 85 LYS A CA 1
ATOM 640 C C . LYS A 1 85 ? -0.859 0.562 -5.677 1.00 87.19 85 LYS A C 1
ATOM 642 O O . LYS A 1 85 ? -2.043 0.833 -5.547 1.00 87.19 85 LYS A O 1
ATOM 647 N N . LYS A 1 86 ? -0.433 -0.450 -6.441 1.00 86.88 86 LYS A N 1
ATOM 648 C CA . LYS A 1 86 ? -1.349 -1.295 -7.224 1.00 86.88 86 LYS A CA 1
ATOM 649 C C . LYS A 1 86 ? -2.333 -2.059 -6.335 1.00 86.88 86 LYS A C 1
ATOM 651 O O . LYS A 1 86 ? -3.490 -2.199 -6.704 1.00 86.88 86 LYS A O 1
ATOM 656 N N . LEU A 1 87 ? -1.889 -2.509 -5.161 1.00 87.69 87 LEU A N 1
ATOM 657 C CA . LEU A 1 87 ? -2.755 -3.161 -4.183 1.00 87.69 87 LEU A CA 1
ATOM 658 C C . LEU A 1 87 ? -3.863 -2.228 -3.667 1.00 87.69 87 LEU A C 1
ATOM 660 O O . LEU A 1 87 ? -4.992 -2.679 -3.518 1.00 87.69 87 LEU A O 1
ATOM 664 N N . CYS A 1 88 ? -3.576 -0.940 -3.446 1.00 84.81 88 CYS A N 1
ATOM 665 C CA . CYS A 1 88 ? -4.578 0.033 -2.989 1.00 84.81 88 CYS A CA 1
ATOM 666 C C . CYS A 1 88 ? -5.728 0.274 -3.983 1.00 84.81 88 CYS A C 1
ATOM 668 O O . CYS A 1 88 ? -6.770 0.778 -3.577 1.00 84.81 88 CYS A O 1
ATOM 670 N N . TRP A 1 89 ? -5.540 -0.057 -5.264 1.00 82.94 89 TRP A N 1
ATOM 671 C CA . TRP A 1 89 ? -6.573 0.042 -6.307 1.00 82.94 89 TRP A CA 1
ATOM 672 C C . TRP A 1 89 ? -7.215 -1.298 -6.640 1.00 82.94 89 TRP A C 1
ATOM 674 O O . TRP A 1 89 ? -8.049 -1.393 -7.541 1.00 82.94 89 TRP A O 1
ATOM 684 N N . ASP A 1 90 ? -6.823 -2.358 -5.941 1.00 84.25 90 ASP A N 1
ATOM 685 C CA . ASP A 1 90 ? -7.354 -3.666 -6.234 1.00 84.25 90 ASP A CA 1
ATOM 686 C C . ASP A 1 90 ? -8.792 -3.798 -5.736 1.00 84.25 90 ASP A C 1
ATOM 688 O O . ASP A 1 90 ? -9.058 -3.710 -4.546 1.00 84.25 90 ASP A O 1
ATOM 692 N N . SER A 1 91 ? -9.726 -4.079 -6.644 1.00 82.25 91 SER A N 1
ATOM 693 C CA . SER A 1 91 ? -11.158 -4.195 -6.322 1.00 82.25 91 SER A CA 1
ATOM 694 C C . SER A 1 91 ? -11.507 -5.204 -5.215 1.00 82.25 91 SER A C 1
ATOM 696 O O . SER A 1 91 ? -12.588 -5.117 -4.628 1.00 82.25 91 SER A O 1
ATOM 698 N N . GLN A 1 92 ? -10.624 -6.172 -4.947 1.00 80.75 92 GLN A N 1
ATOM 699 C CA . GLN A 1 92 ? -10.813 -7.192 -3.914 1.00 80.75 92 GLN A CA 1
ATOM 700 C C . GLN A 1 92 ? -10.351 -6.731 -2.526 1.00 80.75 92 GLN A C 1
ATOM 702 O O . GLN A 1 92 ? -10.671 -7.390 -1.539 1.00 80.75 92 GLN A O 1
ATOM 707 N N . ILE A 1 93 ? -9.614 -5.621 -2.442 1.00 74.44 93 ILE A N 1
ATOM 708 C CA . ILE A 1 93 ? -9.086 -5.035 -1.210 1.00 74.44 93 ILE A CA 1
ATOM 709 C C . ILE A 1 93 ? -9.805 -3.688 -1.018 1.00 74.44 93 ILE A C 1
ATOM 711 O O . ILE A 1 93 ? -9.707 -2.806 -1.866 1.00 74.44 93 ILE A O 1
ATOM 715 N N . LYS A 1 94 ? -10.578 -3.539 0.064 1.00 59.84 94 LYS A N 1
ATOM 716 C CA . LYS A 1 94 ? -11.361 -2.327 0.371 1.00 59.84 94 LYS A CA 1
ATOM 717 C C . LYS A 1 94 ? -10.911 -1.671 1.664 1.00 59.84 94 LYS A C 1
ATOM 719 O O . LYS A 1 94 ? -10.636 -2.427 2.619 1.00 59.84 94 LYS A O 1
#

Foldseek 3Di:
DVVVVVVVVVVVVLVVVVVPPPPDDDDDDDDDDDPPPNDQQDDADPDDPPCPVVLVVVVCCCVPPVDPDDDDDDDPPPCSVVSSSNNSPDPVHD

pLDDT: mean 72.81, std 17.49, range [35.0, 93.62]

Secondary structure (DSSP, 8-state):
-HHHHHHHHHHHHHHHHHHHGGG----SSS-S---TT---SPPPPS---S-HHHHHHHHHHHHHS--S-------TTSSHHHHHHHHHT-TT--